Protein 2FHT (pdb70)

Foldseek 3Di:
DPDDDFDADPDADDDFDDLQQFAAKAWGDPPHPQGWIWTQGPVGDTGIHRCVDPSVVVSNVVHYHDDD

Structure (mmCIF, N/CA/C/O backbone):
data_2FHT
#
_entry.id   2FHT
#
_cell.length_a   45.750
_cell.length_b   45.750
_cell.length_c   66.360
_cell.angle_alpha   90.00
_cell.angle_beta   90.00
_cell.angle_gamma   90.00
#
_symmetry.space_group_name_H-M   'P 41 2 2'
#
loop_
_entity.id
_entity.type
_entity.pdbx_description
1 polymer 'Viral macrophage inflammatory protein-II'
2 water water
#
loop_
_atom_site.group_PDB
_atom_site.id
_atom_site.type_symbol
_atom_site.label_atom_id
_atom_site.label_alt_id
_atom_site.label_comp_id
_atom_site.label_asym_id
_atom_site.label_entity_id
_atom_site.label_seq_id
_atom_site.pdbx_PDB_ins_code
_atom_site.Cartn_x
_atom_site.Cartn_y
_atom_site.Cartn_z
_atom_site.occupancy
_atom_site.B_iso_or_equiv
_atom_site.auth_seq_id
_atom_site.auth_comp_id
_atom_site.auth_asym_id
_atom_site.auth_atom_id
_atom_site.pdbx_PDB_model_num
ATOM 1 N N . SER A 1 4 ? 3.672 54.964 2.988 1.00 63.69 4 SER A N 1
ATOM 2 C CA . SER A 1 4 ? 3.641 53.545 2.531 1.00 63.59 4 SER A CA 1
ATOM 3 C C . SER A 1 4 ? 5.036 52.924 2.569 1.00 63.58 4 SER A C 1
ATOM 4 O O . SER A 1 4 ? 6.041 53.639 2.502 1.00 64.43 4 SER A O 1
ATOM 6 N N . TRP A 1 5 ? 5.082 51.589 2.589 1.00 59.97 5 TRP A N 1
ATOM 7 C CA . TRP A 1 5 ? 6.341 50.844 2.633 1.00 53.66 5 TRP A CA 1
ATOM 8 C C . TRP A 1 5 ? 7.158 51.195 3.875 1.00 49.71 5 TRP A C 1
ATOM 9 O O . TRP A 1 5 ? 6.990 52.253 4.474 1.00 51.73 5 TRP A O 1
ATOM 11 N N . HIS A 1 6 ? 8.069 50.302 4.238 1.00 43.59 6 HIS A N 1
ATOM 12 C CA . HIS A 1 6 ? 8.917 50.476 5.416 1.00 34.72 6 HIS A CA 1
ATOM 13 C C . HIS A 1 6 ? 8.123 50.583 6.692 1.00 28.39 6 HIS A C 1
ATOM 14 O O . HIS A 1 6 ? 8.138 51.604 7.368 1.00 27.40 6 HIS A O 1
ATOM 21 N N . ARG A 1 7 ? 7.369 49.533 6.968 1.00 20.86 7 ARG A N 1
ATOM 22 C CA . ARG A 1 7 ? 6.588 49.471 8.178 1.00 24.16 7 ARG A CA 1
ATOM 23 C C . ARG A 1 7 ? 7.551 49.029 9.287 1.00 24.13 7 ARG A C 1
ATOM 24 O O . ARG A 1 7 ? 8.619 48.488 9.018 1.00 26.68 7 ARG A O 1
ATOM 26 N N . PRO A 1 8 ? 7.256 49.388 10.538 1.00 23.71 8 PRO A N 1
ATOM 27 C CA . PRO A 1 8 ? 8.204 48.922 11.557 1.00 21.68 8 PRO A CA 1
ATOM 28 C C . PRO A 1 8 ? 8.060 47.405 11.751 1.00 23.52 8 PRO A C 1
ATOM 29 O O . PRO A 1 8 ? 7.044 46.818 11.354 1.00 23.94 8 PRO A O 1
ATOM 33 N N . ASP A 1 9 ? 9.053 46.783 12.375 1.00 19.33 9 ASP A N 1
ATOM 34 C CA . ASP A 1 9 ? 9.031 45.348 12.622 1.00 18.22 9 ASP A CA 1
ATOM 35 C C . ASP A 1 9 ? 9.039 45.071 14.116 1.00 17.45 9 ASP A C 1
ATOM 36 O O . ASP A 1 9 ? 9.425 45.937 14.894 1.00 17.84 9 ASP A O 1
ATOM 41 N N . LYS A 1 10 ? 8.555 43.894 14.514 1.00 15.29 10 LYS A N 1
ATOM 42 C CA . LYS A 1 10 ? 8.550 43.494 15.929 1.00 18.82 10 LYS A CA 1
ATOM 43 C C . LYS A 1 10 ? 9.846 42.778 16.262 1.00 20.89 10 LYS A C 1
ATOM 44 O O . LYS A 1 10 ? 10.142 41.742 15.672 1.00 20.26 10 LYS A O 1
ATOM 50 N N . CYS A 1 11 ? 10.620 43.332 17.194 1.00 20.12 11 CYS A N 1
ATOM 51 C CA . CYS A 1 11 ? 11.886 42.729 17.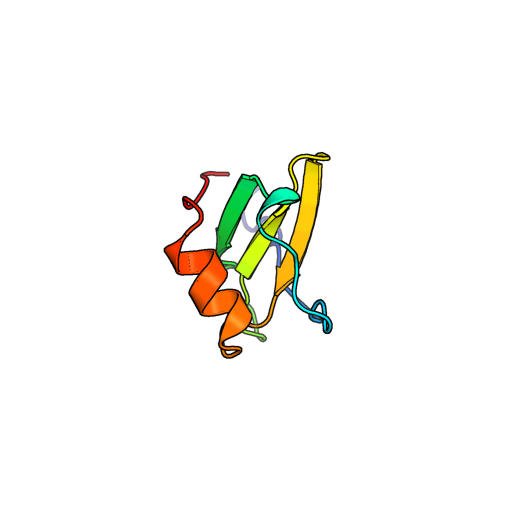613 1.00 19.91 11 CYS A CA 1
ATOM 52 C C . CYS A 1 11 ? 11.908 42.526 19.115 1.00 19.18 11 CYS A C 1
ATOM 53 O O . CYS A 1 11 ? 11.214 43.226 19.844 1.00 20.37 11 CYS A O 1
ATOM 56 N N . CYS A 1 12 ? 12.700 41.556 19.564 1.00 20.15 12 CYS A N 1
ATOM 57 C CA . CYS A 1 12 ? 12.854 41.254 20.979 1.00 21.86 12 CYS A CA 1
ATOM 58 C C . CYS A 1 12 ? 14.076 41.986 21.532 1.00 18.24 12 CYS A C 1
ATOM 59 O O . CYS A 1 12 ? 15.219 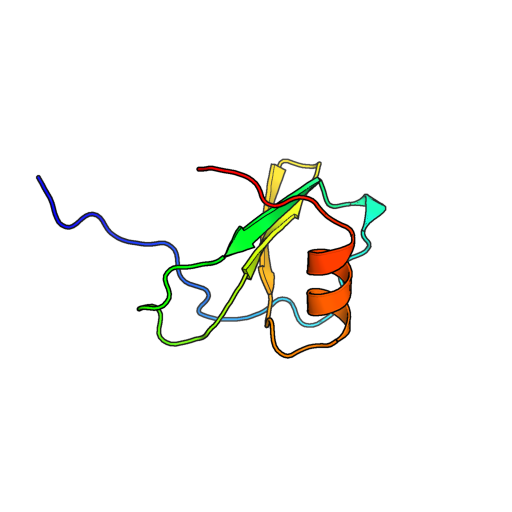41.659 21.232 1.00 18.37 12 CYS A O 1
ATOM 62 N N . LEU A 1 13 ? 13.810 43.027 22.300 1.00 15.98 13 LEU A N 1
ATOM 63 C CA . LEU A 1 13 ? 14.871 43.830 22.879 1.00 18.68 13 LEU A CA 1
ATOM 64 C C . LEU A 1 13 ? 15.244 43.336 24.263 1.00 23.33 13 LEU A C 1
ATOM 65 O O . LEU A 1 13 ? 16.105 43.911 24.911 1.00 25.70 13 LEU A O 1
ATOM 70 N N . GLY A 1 14 ? 14.625 42.229 24.666 1.00 24.94 14 GLY A N 1
ATOM 71 C CA . GLY A 1 14 ? 14.854 41.617 25.966 1.00 25.93 14 GLY A CA 1
ATOM 72 C C . GLY A 1 14 ? 14.151 40.267 25.970 1.00 27.25 14 GLY A C 1
ATOM 73 O O . GLY A 1 14 ? 13.311 39.994 25.105 1.00 22.93 14 GLY A O 1
ATOM 74 N N . TYR A 1 15 ? 14.443 39.426 26.953 1.00 25.51 15 TYR A N 1
ATOM 75 C CA . TYR A 1 15 ? 13.844 38.093 27.001 1.00 26.00 15 TYR A CA 1
ATOM 76 C C . TYR A 1 15 ? 13.181 37.698 28.330 1.00 29.31 15 TYR A C 1
ATOM 77 O O . TYR A 1 15 ? 13.548 38.196 29.398 1.00 27.39 15 TYR A O 1
ATOM 86 N N . GLN A 1 16 ? 12.186 36.818 28.249 1.00 30.60 16 GLN A N 1
ATOM 87 C CA . GLN A 1 16 ? 11.511 36.279 29.427 1.00 33.38 16 GLN A CA 1
ATOM 88 C C . GLN A 1 16 ? 12.579 35.375 30.017 1.00 32.08 16 GLN A C 1
ATOM 89 O O . GLN A 1 16 ? 13.012 34.449 29.358 1.00 33.26 16 GLN A O 1
ATOM 95 N N . LYS A 1 17 ? 13.019 35.635 31.243 1.00 38.07 17 LYS A N 1
ATOM 96 C CA . LYS A 1 17 ? 14.082 34.826 31.854 1.00 41.10 17 LYS A CA 1
ATOM 97 C C . LYS A 1 17 ? 13.658 33.422 32.290 1.00 40.92 17 LYS A C 1
ATOM 98 O O . LYS A 1 17 ? 14.295 32.424 31.952 1.00 41.45 17 LYS A O 1
ATOM 104 N N . ARG A 1 18 ? 12.625 33.373 33.119 1.00 40.07 18 ARG A N 1
ATOM 105 C CA . ARG A 1 18 ? 12.086 32.128 33.650 1.00 39.85 18 ARG A CA 1
ATOM 106 C C . ARG A 1 18 ? 11.299 31.364 32.594 1.00 35.60 18 ARG A C 1
ATOM 107 O O . ARG A 1 18 ? 10.415 31.917 31.956 1.00 32.35 18 ARG A O 1
ATOM 115 N N . PRO A 1 19 ? 11.609 30.073 32.414 1.00 35.49 19 PRO A N 1
ATOM 116 C CA . PRO A 1 19 ? 10.952 29.184 31.455 1.00 33.79 19 PRO A CA 1
ATOM 117 C C . PRO A 1 19 ? 9.416 29.277 31.493 1.00 36.89 19 PRO A C 1
ATOM 118 O O . PRO A 1 19 ? 8.801 29.452 32.558 1.00 39.21 19 PRO A O 1
ATOM 122 N N . LEU A 1 20 ? 8.802 29.246 30.316 1.00 37.25 20 LEU A N 1
ATOM 123 C CA . LEU A 1 20 ? 7.350 29.329 30.205 1.00 32.41 20 LEU A CA 1
ATOM 124 C C . LEU A 1 20 ? 6.753 27.944 30.148 1.00 31.59 20 LEU A C 1
ATOM 125 O O . LEU A 1 20 ? 7.237 27.066 29.448 1.00 28.75 20 LEU A O 1
ATOM 130 N N . PRO A 1 21 ? 5.672 27.734 30.889 1.00 34.61 21 PRO A N 1
ATOM 131 C CA . PRO A 1 21 ? 5.040 26.420 30.875 1.00 35.12 21 PRO A CA 1
ATOM 132 C C . PRO A 1 21 ? 4.181 26.280 29.609 1.00 33.18 21 PRO A C 1
ATOM 133 O O . PRO A 1 21 ? 3.303 27.103 29.335 1.00 33.23 21 PRO A O 1
ATOM 137 N N . GLN A 1 22 ? 4.452 25.231 28.847 1.00 31.81 22 GLN A N 1
ATOM 138 C CA . GLN A 1 22 ? 3.748 24.974 27.609 1.00 35.55 22 GLN A CA 1
ATOM 139 C C . GLN A 1 22 ? 2.253 25.135 27.652 1.00 38.63 22 GLN A C 1
ATOM 140 O O . GLN A 1 22 ? 1.661 25.642 26.706 1.00 41.13 22 GLN A O 1
ATOM 146 N N . VAL A 1 23 ? 1.640 24.641 28.724 1.00 45.31 23 VAL A N 1
ATOM 147 C CA . VAL A 1 23 ? 0.182 24.681 28.892 1.00 45.96 23 VAL A CA 1
ATOM 148 C C . VAL A 1 23 ? -0.402 26.091 28.911 1.00 44.54 23 VAL A C 1
ATOM 149 O O . VAL A 1 23 ? -1.615 26.264 28.840 1.00 45.74 23 VAL A O 1
ATOM 153 N N . LEU A 1 24 ? 0.461 27.097 29.000 1.00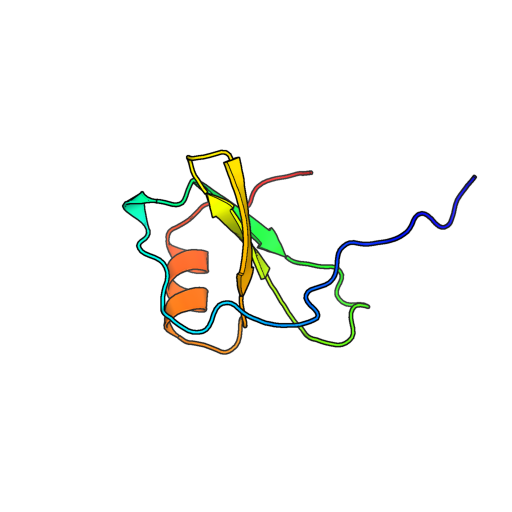 44.44 24 LEU A N 1
ATOM 154 C CA . LEU A 1 24 ? 0.015 28.489 28.986 1.00 43.55 24 LEU A CA 1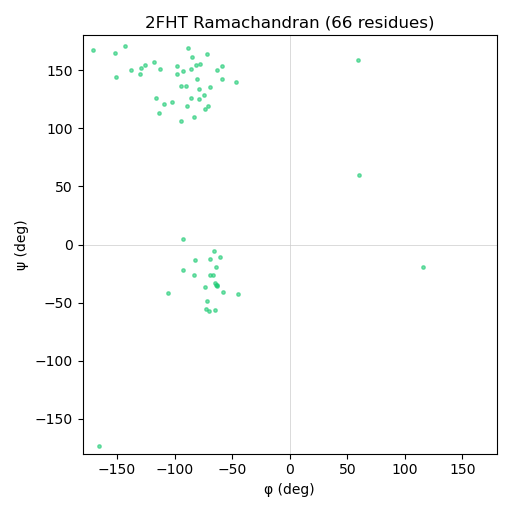
ATOM 155 C C . LEU A 1 24 ? 0.045 29.047 27.543 1.00 41.04 24 LEU A C 1
ATOM 156 O O . LEU A 1 24 ? -0.690 29.987 27.209 1.00 37.42 24 LEU A O 1
ATOM 161 N N . LEU A 1 25 ? 0.859 28.404 26.694 1.00 38.12 25 LEU A N 1
ATOM 162 C CA . LEU A 1 25 ? 1.118 28.800 25.302 1.00 28.39 25 LEU A CA 1
ATOM 163 C C . LEU A 1 25 ? 0.365 28.117 24.173 1.00 29.94 25 LEU A C 1
ATOM 164 O O . LEU A 1 25 ? 0.151 26.906 24.188 1.00 31.24 25 LEU A O 1
ATOM 169 N N . SER A 1 26 ? 0.098 28.882 23.122 1.00 24.86 26 SER A N 1
ATOM 170 C CA . SER A 1 26 ? -0.597 28.350 21.970 1.00 26.53 26 SER A CA 1
ATOM 171 C C . SER A 1 26 ? 0.303 28.111 20.737 1.00 24.46 26 SER A C 1
ATOM 172 O O . SER A 1 26 ? 0.215 27.060 20.102 1.00 22.18 26 SER A O 1
ATOM 175 N N . SER A 1 27 ? 1.215 29.034 20.447 1.00 22.71 27 SER A N 1
ATOM 176 C CA . SER A 1 27 ? 2.103 28.905 19.292 1.00 21.06 27 SER A CA 1
ATOM 177 C C . SER A 1 27 ? 3.247 29.888 19.400 1.00 20.47 27 SER A C 1
ATOM 178 O O . SER A 1 27 ? 3.405 30.572 20.414 1.00 20.73 27 SER A O 1
ATOM 181 N N . TRP A 1 28 ? 4.053 29.977 18.352 1.00 18.79 28 TRP A N 1
ATOM 182 C CA . TRP A 1 28 ? 5.166 30.918 18.369 1.00 19.85 28 TRP A CA 1
ATOM 183 C C . TRP A 1 28 ? 5.496 31.354 16.946 1.00 22.98 28 TRP A C 1
ATOM 184 O O . TRP A 1 28 ? 5.042 30.735 15.981 1.00 20.86 28 TRP A O 1
ATOM 195 N N . TYR A 1 29 ? 6.267 32.433 16.817 1.00 20.61 29 TYR A N 1
ATOM 196 C CA . TYR A 1 29 ? 6.694 32.897 15.507 1.00 21.15 29 TYR A CA 1
ATOM 197 C C . TYR A 1 29 ? 8.033 33.582 15.684 1.00 19.32 29 TYR A C 1
ATOM 198 O O . TYR A 1 29 ? 8.307 34.137 16.756 1.00 16.42 29 TYR A O 1
ATOM 207 N N . PRO A 1 30 ? 8.936 33.434 14.694 1.00 18.25 30 PRO A N 1
ATOM 208 C CA . PRO A 1 30 ? 10.262 34.060 14.774 1.00 15.98 30 PRO A CA 1
ATOM 209 C C . PRO A 1 30 ? 10.178 35.528 14.454 1.00 15.15 30 PRO A C 1
ATOM 210 O O . PRO A 1 30 ? 9.202 35.973 13.864 1.00 18.10 30 PRO A O 1
ATOM 214 N N . THR A 1 31 ? 11.132 36.292 14.963 1.00 18.07 31 THR A N 1
ATOM 215 C CA . THR A 1 31 ? 11.206 37.716 14.653 1.00 20.25 31 THR A CA 1
ATOM 216 C C . THR A 1 31 ? 12.053 37.814 13.370 1.00 22.27 31 THR A C 1
ATOM 217 O O . THR A 1 31 ? 12.627 36.810 12.893 1.00 23.21 31 THR A O 1
ATOM 221 N N . SER A 1 32 ? 12.075 38.993 12.767 1.00 23.29 32 SER A N 1
ATOM 222 C CA . SER A 1 32 ? 12.847 39.199 11.553 1.00 20.83 32 SER A CA 1
ATOM 223 C C . SER A 1 32 ? 14.306 38.890 11.822 1.00 21.84 32 SER A C 1
ATOM 224 O O . SER A 1 32 ? 14.811 39.200 12.892 1.00 21.26 32 SER A O 1
ATOM 227 N N . GLN A 1 33 ? 14.985 38.285 10.848 1.00 24.58 33 GLN A N 1
ATOM 228 C CA . GLN A 1 33 ? 16.397 37.967 10.990 1.00 23.34 33 GLN A CA 1
ATOM 229 C C . GLN A 1 33 ? 17.200 39.246 10.987 1.00 18.58 33 GLN A C 1
ATOM 230 O O . GLN A 1 33 ? 18.361 39.231 11.320 1.00 25.88 33 GLN A O 1
ATOM 236 N N . LEU A 1 34 ? 16.581 40.362 10.613 1.00 18.19 34 LEU A N 1
ATOM 237 C CA . LEU A 1 34 ? 17.268 41.664 10.620 1.00 19.67 34 LEU A CA 1
ATOM 238 C C . LEU A 1 34 ? 17.289 42.306 12.023 1.00 19.02 34 LEU A C 1
ATOM 239 O O . LEU A 1 34 ? 17.983 43.296 12.253 1.00 20.21 34 LEU A O 1
ATOM 244 N N . CYS A 1 35 ? 16.486 41.783 12.948 1.00 20.36 35 CYS A N 1
ATOM 245 C CA . CYS A 1 35 ? 16.487 42.306 14.324 1.00 23.82 35 CYS A CA 1
ATOM 246 C C . CYS A 1 35 ? 17.876 42.043 14.893 1.00 26.92 35 CYS A C 1
ATOM 247 O O . CYS A 1 35 ? 18.511 41.035 14.558 1.00 27.16 35 CYS A O 1
ATOM 250 N N . SER A 1 36 ? 18.319 42.906 15.799 1.00 31.74 36 SER A N 1
ATOM 251 C CA . SER A 1 36 ? 19.643 42.746 16.398 1.00 37.50 36 SER A CA 1
ATOM 252 C C . SER A 1 36 ? 19.716 41.482 17.230 1.00 37.19 36 SER A C 1
ATOM 253 O O . SER A 1 36 ? 20.564 40.630 16.994 1.00 42.19 36 SER A O 1
ATOM 256 N N . LYS A 1 37 ? 18.823 41.361 18.202 1.00 38.25 37 LYS A N 1
ATOM 257 C CA . LYS A 1 37 ? 18.800 40.192 19.065 1.00 43.18 37 LYS A CA 1
ATOM 258 C C . LYS A 1 37 ? 17.973 39.107 18.412 1.00 44.97 37 LYS A C 1
ATOM 259 O O . LYS A 1 37 ? 16.883 39.364 17.941 1.00 52.37 37 LYS A O 1
ATOM 265 N N . PRO A 1 38 ? 18.539 37.909 18.262 1.00 44.96 38 PRO A N 1
ATOM 266 C CA . PRO A 1 38 ? 17.794 36.806 17.649 1.00 43.39 38 PRO A CA 1
ATOM 267 C C . PRO A 1 38 ? 16.733 36.280 18.624 1.00 43.44 38 PRO A C 1
ATOM 268 O O . PRO A 1 38 ? 17.072 35.689 19.667 1.00 48.70 38 PRO A O 1
ATOM 272 N N . GLY A 1 39 ? 15.462 36.409 18.257 1.00 36.16 39 GLY A N 1
ATOM 273 C CA . GLY A 1 39 ? 14.422 35.945 19.156 1.00 29.04 39 GLY A CA 1
ATOM 274 C C . GLY A 1 39 ? 13.192 35.294 18.576 1.00 21.76 39 GLY A C 1
ATOM 275 O O . GLY A 1 39 ? 13.030 35.172 17.375 1.00 22.53 39 GLY A O 1
ATOM 276 N N . VAL A 1 40 ? 12.387 34.724 19.456 1.00 18.73 40 VAL A N 1
ATOM 277 C CA . VAL A 1 40 ? 11.133 34.112 19.042 1.00 16.08 40 VAL A CA 1
ATOM 278 C C . VAL A 1 40 ? 10.057 34.658 19.956 1.00 14.57 40 VAL A C 1
ATOM 279 O O . VAL A 1 40 ? 10.330 35.008 21.101 1.00 16.41 40 VAL A O 1
ATOM 283 N N . ILE A 1 41 ? 8.857 34.814 19.426 1.00 12.57 41 ILE A N 1
ATOM 284 C CA . ILE A 1 41 ? 7.743 35.305 20.218 1.00 16.50 41 ILE A CA 1
ATOM 285 C C . ILE A 1 41 ? 6.735 34.181 20.481 1.00 16.23 41 ILE A C 1
ATOM 286 O O . ILE A 1 41 ? 6.247 33.550 19.542 1.00 18.56 41 ILE A O 1
ATOM 291 N N . PHE A 1 42 ? 6.484 33.884 21.754 1.00 16.61 42 PHE A N 1
ATOM 292 C CA . PHE A 1 42 ? 5.498 32.871 22.109 1.00 17.09 42 PHE A CA 1
ATOM 293 C C . PHE A 1 42 ? 4.148 33.549 22.267 1.00 18.46 42 PHE A C 1
ATOM 294 O O . PHE A 1 42 ? 4.071 34.671 22.771 1.00 23.77 42 PHE A O 1
ATOM 302 N N . LEU A 1 43 ? 3.105 32.928 21.735 1.00 18.82 43 LEU A N 1
ATOM 303 C CA . LEU A 1 43 ? 1.764 33.460 21.864 1.00 23.99 43 LEU A CA 1
ATOM 304 C C . LEU A 1 43 ? 1.120 32.638 22.945 1.00 24.87 43 LEU A C 1
ATOM 305 O O . LEU A 1 43 ? 1.141 31.411 22.884 1.00 25.51 43 LEU A O 1
ATOM 310 N N . THR A 1 44 ? 0.655 33.292 23.998 1.00 28.39 44 THR A N 1
ATOM 311 C CA . THR A 1 44 ? 0.021 32.558 25.085 1.00 30.95 44 THR A CA 1
ATOM 312 C C . THR A 1 44 ? -1.443 32.332 24.754 1.00 33.27 44 THR A C 1
ATOM 313 O O . THR A 1 44 ? -1.976 32.944 23.811 1.00 33.50 44 THR A O 1
ATOM 317 N N . LYS A 1 45 ? -2.055 31.365 25.435 1.00 37.28 45 LYS A N 1
ATOM 318 C CA . LYS A 1 45 ? -3.467 31.062 25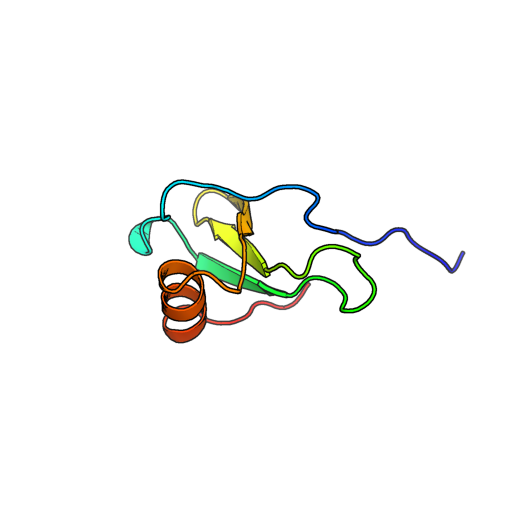.220 1.00 40.93 45 LYS A CA 1
ATOM 319 C C . LYS A 1 45 ? -4.285 32.280 25.657 1.00 42.89 45 LYS A C 1
ATOM 320 O O . LYS A 1 45 ? -5.316 32.586 25.077 1.00 46.19 45 LYS A O 1
ATOM 326 N N . ARG A 1 46 ? -3.796 32.979 26.676 1.00 47.03 46 ARG A N 1
ATOM 327 C CA . ARG A 1 46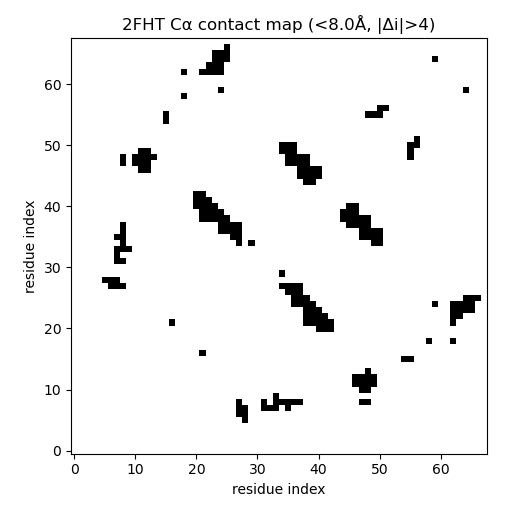 ? -4.429 34.195 27.185 1.00 49.43 46 ARG A CA 1
ATOM 328 C C . ARG A 1 46 ? -4.414 35.314 26.126 1.00 47.62 46 ARG A C 1
ATOM 329 O O . ARG A 1 46 ? -5.171 36.279 26.230 1.00 47.94 46 ARG A O 1
ATOM 337 N N . GLY A 1 47 ? -3.538 35.192 25.130 1.00 45.28 47 GLY A N 1
ATOM 338 C CA . GLY A 1 47 ? -3.447 36.182 24.069 1.00 43.15 47 GLY A CA 1
ATOM 339 C C . GLY A 1 47 ? -2.118 36.922 24.015 1.00 45.08 47 GLY A C 1
ATOM 340 O O . GLY A 1 47 ? -1.770 37.526 22.989 1.00 45.16 47 GLY A O 1
ATOM 341 N N . ARG A 1 48 ? -1.382 36.882 25.123 1.00 41.98 48 ARG A N 1
ATOM 342 C CA . ARG A 1 48 ? -0.092 37.555 25.247 1.00 42.04 48 ARG A CA 1
ATOM 343 C C . ARG A 1 48 ? 1.003 37.153 24.240 1.00 38.27 48 ARG A C 1
ATOM 344 O O . ARG A 1 48 ? 0.962 36.072 23.662 1.00 34.98 48 ARG A O 1
ATOM 352 N N . GLN A 1 49 ? 1.922 38.088 23.985 1.00 37.43 49 GLN A N 1
ATOM 353 C CA . GLN A 1 49 ? 3.081 37.900 23.097 1.00 32.86 49 GLN A CA 1
ATOM 354 C C . GLN A 1 49 ? 4.324 37.973 23.988 1.00 30.84 49 GLN A C 1
ATOM 355 O O . GLN A 1 49 ? 4.627 39.039 24.529 1.00 30.11 49 GLN A O 1
ATOM 361 N N . VAL A 1 50 ? 5.049 36.864 24.131 1.00 29.34 50 VAL A N 1
ATOM 362 C CA . VAL A 1 50 ? 6.246 36.835 24.988 1.00 23.78 50 VAL A CA 1
ATOM 363 C C . VAL A 1 50 ? 7.538 36.559 24.203 1.00 21.28 50 VAL A C 1
ATOM 364 O O . VAL A 1 50 ? 7.648 35.581 23.472 1.00 20.06 50 VAL A O 1
ATOM 368 N N . CYS A 1 51 ? 8.509 37.445 24.371 1.00 18.33 51 CYS A N 1
ATOM 369 C CA . CYS A 1 51 ? 9.813 37.341 23.722 1.00 21.47 51 CYS A CA 1
ATOM 370 C C . CYS A 1 51 ? 10.712 36.341 24.416 1.00 24.20 51 CYS A C 1
ATOM 371 O O . CYS A 1 51 ? 10.861 36.385 25.647 1.00 24.88 51 CYS A O 1
ATOM 374 N N . ALA A 1 52 ? 11.364 35.485 23.638 1.00 21.64 52 ALA A N 1
ATOM 375 C CA . ALA A 1 52 ? 12.236 34.491 24.221 1.00 21.33 52 ALA A CA 1
ATOM 376 C C . ALA A 1 52 ? 13.536 34.337 23.446 1.00 21.16 52 ALA A C 1
ATOM 377 O O . ALA A 1 52 ? 13.592 34.599 22.252 1.00 17.58 52 ALA A O 1
ATOM 379 N N . ASP A 1 53 ? 14.593 33.972 24.172 1.00 23.62 53 ASP A N 1
ATOM 380 C CA . ASP A 1 53 ? 15.946 33.781 23.652 1.00 24.01 53 ASP A CA 1
ATOM 381 C C . ASP A 1 53 ? 16.021 32.393 23.062 1.00 27.75 53 ASP A C 1
ATOM 382 O O . ASP A 1 53 ? 16.063 31.403 23.802 1.00 26.29 53 ASP A O 1
ATOM 387 N N . LYS A 1 54 ? 16.109 32.324 21.737 1.00 26.89 54 LYS A N 1
ATOM 388 C CA . LYS A 1 54 ? 16.157 31.046 21.048 1.00 30.14 54 LYS A CA 1
ATOM 389 C C . LYS A 1 54 ? 17.391 30.162 21.288 1.00 32.85 54 LYS A C 1
ATOM 390 O O . LYS A 1 54 ? 17.437 29.025 20.821 1.00 34.72 54 LYS A O 1
ATOM 396 N N . SER A 1 55 ? 18.379 30.676 22.011 1.00 31.12 55 SER A N 1
ATOM 397 C CA . SER A 1 55 ? 19.586 29.916 22.304 1.00 31.30 55 SER A CA 1
ATOM 398 C C . SER A 1 55 ? 19.335 29.013 23.495 1.00 33.42 55 SER A C 1
ATOM 399 O O . SER A 1 55 ? 19.984 27.981 23.658 1.00 41.19 55 SER A O 1
ATOM 402 N N . LYS A 1 56 ? 18.398 29.417 24.338 1.00 34.51 56 LYS A N 1
ATOM 403 C CA . LYS A 1 56 ? 18.057 28.653 25.524 1.00 36.35 56 LYS A CA 1
ATOM 404 C C . LYS A 1 56 ? 17.362 27.340 25.191 1.00 39.28 56 LYS A C 1
ATOM 405 O O . LYS A 1 56 ? 16.484 27.278 24.326 1.00 39.71 56 LYS A O 1
ATOM 411 N N . ASP A 1 57 ? 17.791 26.282 25.869 1.00 40.81 57 ASP A N 1
ATOM 412 C CA . ASP A 1 57 ? 17.241 24.958 25.653 1.00 40.24 57 ASP A CA 1
ATOM 413 C C . ASP A 1 57 ? 15.750 24.863 25.875 1.00 36.34 57 ASP A C 1
ATOM 414 O O . ASP A 1 57 ? 15.072 24.168 25.124 1.00 36.57 57 ASP A O 1
ATOM 419 N N . TRP A 1 58 ? 15.237 25.515 26.914 1.00 30.27 58 TRP A N 1
ATOM 420 C CA . TRP A 1 58 ? 13.812 25.437 27.151 1.00 25.99 58 TRP A CA 1
ATOM 421 C C . TRP A 1 58 ? 13.020 26.053 25.999 1.00 22.42 58 TRP A C 1
ATOM 422 O O . TRP A 1 58 ? 11.976 25.539 25.633 1.00 22.59 58 TRP A O 1
ATOM 433 N N . VAL A 1 59 ? 13.540 27.120 25.389 1.00 26.03 59 VAL A N 1
ATOM 434 C CA . VAL A 1 59 ? 12.785 27.744 24.312 1.00 25.02 59 VAL A CA 1
ATOM 435 C C . VAL A 1 59 ? 12.812 26.906 23.053 1.00 23.93 59 VAL A C 1
ATOM 436 O O . VAL A 1 59 ? 11.819 26.849 22.335 1.00 26.79 59 VAL A O 1
ATOM 440 N N . LYS A 1 60 ? 13.943 26.267 22.784 1.00 25.15 60 LYS A N 1
ATOM 441 C CA . LYS A 1 60 ? 14.083 25.421 21.603 1.00 25.68 60 LYS A CA 1
ATOM 442 C C . LYS A 1 60 ? 13.174 24.211 21.743 1.00 23.12 60 LYS A C 1
ATOM 443 O O . LYS A 1 60 ? 12.679 23.673 20.760 1.00 24.83 60 LYS A O 1
ATOM 449 N N . LYS A 1 61 ? 12.902 23.865 22.996 1.00 22.55 61 LYS A N 1
ATOM 450 C CA . LYS A 1 61 ? 12.027 22.767 23.379 1.00 23.82 61 LYS A CA 1
ATOM 451 C C . LYS A 1 61 ? 10.605 23.195 23.056 1.00 20.79 61 LYS A C 1
ATOM 452 O O . LYS A 1 61 ? 9.823 22.445 22.472 1.00 20.81 61 LYS A O 1
ATOM 458 N N . LEU A 1 62 ? 10.248 24.398 23.475 1.00 18.59 62 LEU A N 1
ATOM 459 C CA . LEU A 1 62 ? 8.910 24.895 23.186 1.00 18.99 62 LEU A CA 1
ATOM 460 C C . LEU A 1 62 ? 8.729 25.054 21.677 1.00 17.52 62 LEU A C 1
ATOM 461 O O . LEU A 1 62 ? 7.632 24.890 21.162 1.00 22.69 62 LEU A O 1
ATOM 466 N N . MET A 1 63 ? 9.798 25.441 20.988 1.00 20.24 63 MET A N 1
ATOM 467 C CA . MET A 1 63 ? 9.750 25.618 19.551 1.00 20.40 63 MET A CA 1
ATOM 468 C C . MET A 1 63 ? 9.443 24.280 18.885 1.00 20.16 63 MET A C 1
ATOM 469 O O . MET A 1 63 ? 8.739 24.235 17.874 1.00 19.68 63 MET A O 1
ATOM 474 N N . GLN A 1 64 ? 9.954 23.199 19.477 1.00 21.92 64 GLN A N 1
ATOM 475 C CA . GLN A 1 64 ? 9.721 21.846 18.977 1.00 20.62 64 GLN A CA 1
ATOM 476 C C . GLN A 1 64 ? 8.272 21.473 19.214 1.00 19.72 64 GLN A C 1
ATOM 477 O O . GLN A 1 64 ? 7.564 21.086 18.293 1.00 20.51 64 GLN A O 1
ATOM 483 N N . GLN A 1 65 ? 7.842 21.531 20.471 1.00 19.70 65 GLN A N 1
ATOM 484 C CA . GLN A 1 65 ? 6.472 21.144 20.800 1.00 19.72 65 GLN A CA 1
ATOM 485 C C . GLN A 1 65 ? 5.314 22.010 20.347 1.00 19.52 65 GLN A C 1
ATOM 486 O O . GLN A 1 65 ? 4.200 21.511 20.199 1.00 19.52 65 GLN A O 1
ATOM 492 N N . LEU A 1 66 ? 5.553 23.308 20.151 1.00 17.70 66 LEU A N 1
ATOM 493 C CA . LEU A 1 66 ? 4.485 24.196 19.727 1.00 15.27 66 LEU A CA 1
ATOM 494 C C . LEU A 1 66 ? 4.516 24.419 18.223 1.00 15.10 66 LEU A C 1
ATOM 495 O O . LEU A 1 66 ? 5.568 24.283 17.599 1.00 15.74 66 LEU A O 1
ATOM 500 N N . PRO A 1 67 ? 3.352 24.735 17.615 1.00 14.82 67 PRO A N 1
ATOM 501 C CA . PRO A 1 67 ? 3.314 24.985 16.165 1.00 18.79 67 PRO A CA 1
ATOM 502 C C . PRO A 1 67 ? 3.664 26.464 15.895 1.00 20.13 67 PRO A C 1
ATOM 503 O O . PRO A 1 67 ? 3.476 27.321 16.769 1.00 14.08 67 PRO A O 1
ATOM 507 N N . VAL A 1 68 ? 4.251 26.738 14.734 1.00 19.64 68 VAL A N 1
ATOM 508 C CA . VAL A 1 68 ? 4.571 28.113 14.359 1.00 20.16 68 VAL A CA 1
ATOM 509 C C . VAL A 1 68 ? 3.269 28.711 13.835 1.00 21.36 68 VAL A C 1
ATOM 510 O O . VAL A 1 68 ? 2.506 28.046 13.134 1.00 18.87 68 VAL A O 1
ATOM 514 N N . THR A 1 69 ? 3.049 29.978 14.144 1.00 21.70 69 THR A N 1
ATOM 515 C CA . THR A 1 69 ? 1.844 30.658 13.734 1.00 25.63 69 THR A CA 1
ATOM 516 C C . THR A 1 69 ? 2.164 31.758 12.711 1.00 22.68 69 THR A C 1
ATOM 517 O O . THR A 1 69 ? 3.270 32.283 12.701 1.00 20.34 69 THR A O 1
ATOM 521 N N . ALA A 1 70 ? 1.213 32.052 11.823 1.00 22.97 70 ALA A N 1
ATOM 522 C CA . ALA A 1 70 ? 1.360 33.101 10.810 1.00 22.03 70 ALA A CA 1
ATOM 523 C C . ALA A 1 70 ? 0.795 34.425 11.327 1.00 21.26 70 ALA A C 1
ATOM 524 O O . ALA A 1 70 ? -0.120 34.439 12.160 1.00 25.11 70 ALA A O 1
ATOM 526 N N . ARG A 1 71 ? 1.371 35.529 10.869 1.00 20.41 71 ARG A N 1
ATOM 527 C CA . ARG A 1 71 ? 0.910 36.861 11.250 1.00 24.97 71 ARG A CA 1
ATOM 528 C C . ARG A 1 71 ? -0.358 37.218 10.477 1.00 21.85 71 ARG A C 1
ATOM 529 O O . ARG A 1 71 ? -1.226 37.939 11.005 1.00 18.69 71 ARG A O 1
#

Secondary structure (DSSP, 8-state):
---------SS---SPPPGGGEEEEEEPPTTSSS-E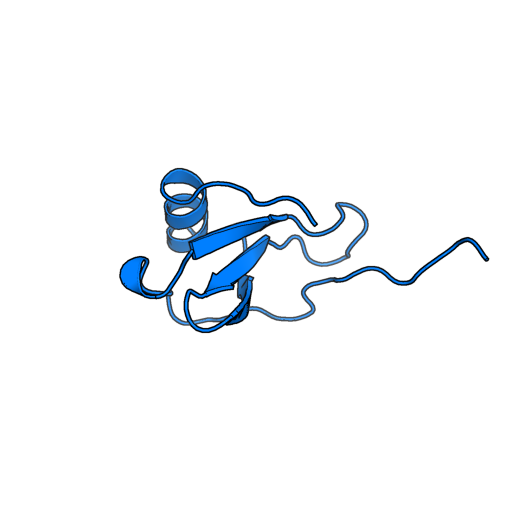EEEEETTS-EEEEETTSHHHHHHHHHSPB---

GO terms:
  GO:0005515 protein binding (F, IPI)
  GO:0032991 protein-containing complex (C, IDA)
  GO:0045236 CXCR chemokine receptor binding (F, IPI)

B-factor: mean 32.02, std 13.73, range [12.57, 73.57]

Nearest PDB structures (foldseek):
  1cm9-assembly1_B  TM=9.936E-01  e=6.351E-13  Human gammaherpesvirus 8
  2fj2-assembly1_A  TM=9.901E-01  e=6.351E-13  unclassified
  2fj2-assembly2_C  TM=9.971E-01  e=3.334E-12  unclassified
  4rws-assembly1_C  TM=9.501E-01  e=8.143E-12  Human herpesvirus 8 strain GK18
  1zxt-assembly3_C  TM=9.429E-01  e=2.700E-09  Human gammaherpesvirus 8

CATH classification: 2.40.50.40

Solvent-accessible surface area: 4925 Å² total; per-residue (Å²): 152,86,185,82,133,111,112,52,0,152,37,69,43,172,158,85,14,80,68,122,84,3,53,10,27,28,66,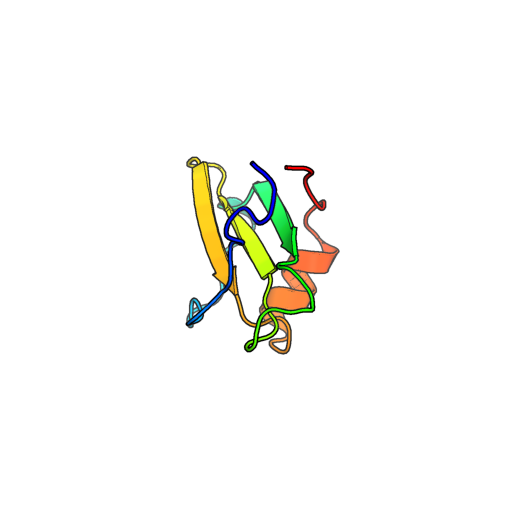12,44,165,171,13,111,58,85,3,0,6,0,37,10,126,184,45,118,106,24,36,0,24,65,72,101,104,35,0,98,106,8,42,151,93,15,85,89,40,98,159

Radius of gyration: 11.93 Å; Cα contacts (8 Å, |Δi|>4): 110; chains: 1; bounding box: 24×32×31 Å

Sequence (68 aa):
SWHRPDKCCLGYQKRPLPQVLLSSWYPTSQLCSKPGVIFLTKRGRQVCADKSKDWVKKLMQQLPVTAR

Organism: Human herpesvirus 8 type P (isolate GK18) (NCBI:txid868565)

InterPro domains:
  IPR000827 CC chemokine, conserved site [PS00472] (34-75)
  IPR001811 Chemokine interleukin-8-like domain [PF00048] (33-89)
  IPR001811 Chemokine interleukin-8-like domain [SM00199] (31-89)
  IPR036048 Chemokine interleukin-8-like superfamily [SSF54117] (27-89)
  IPR039809 Chemokine beta/gamma/delta [PTHR12015] (7-89)